Protein AF-A0A7W9TZ99-F1 (afdb_monomer)

InterPro domains:
  IPR003779 Alkyl hydroperoxide reductase AhpD/CMD-like [PF02627] (53-135)
  IPR029032 AhpD-like [G3DSA:1.20.1290.10] (2-140)
  IPR029032 AhpD-like [SSF69118] (20-145)
  IPR052512 4-carboxymuconolactone decarboxylase/NDH-1 regulator [PTHR33570] (17-139)

Solvent-accessible surface area (backbone atoms only — not comparable to full-atom values): 8080 Å² total; per-residue (Å²): 134,89,79,89,82,81,82,79,77,74,82,76,83,75,81,74,76,77,70,81,47,44,38,57,57,2,45,53,47,43,26,65,35,51,31,56,75,53,47,50,52,60,62,69,70,50,48,90,83,51,38,64,57,54,49,48,42,20,26,61,44,28,32,39,68,69,65,46,81,95,59,59,62,30,60,50,24,48,54,47,35,36,52,25,25,53,69,62,36,40,76,60,27,31,50,33,48,50,17,14,46,65,46,68,41,50,69,64,61,52,49,54,40,42,55,56,26,28,78,79,47,32,59,69,27,23,53,48,35,51,53,32,43,52,53,45,37,56,75,68,69,53,83,78,79,134

Mean predicted aligned error: 8.29 Å

Foldseek 3Di:
DDDDDDPPDDDPPDPPPPDCALLNQLLVQLCLQQNDVVSCVVVVPDDPVCVVVSSCCSNPPRSPPVPDPDDQQLVVLLVVLLVCLLVLVLVVNLSSLSSNVSSPHDLVSNLVSLVVSCVVSNDVSSVSSVVSNVVSCVVVVHDDDD

pLDDT: mean 88.23, std 18.46, range [38.19, 98.81]

Radius of gyration: 22.86 Å; Cα contacts (8 Å, |Δi|>4): 166; chains: 1; bounding box: 34×43×89 Å

Organism: NCBI:txid765414

Secondary structure (DSSP, 8-state):
---------PPP---------HHHHHHHHHHHHH-HHHHHHHHHT--TTTHHHHHHHIIIIITTGGG-SSS-HHHHHHHHHHHHHHTT-HHHHHHHHHHHHHTT--HHHHHHHHHHHHHHT-HHHHHHHHHHHHHHHHHTT-----

Nearest PDB structures (fol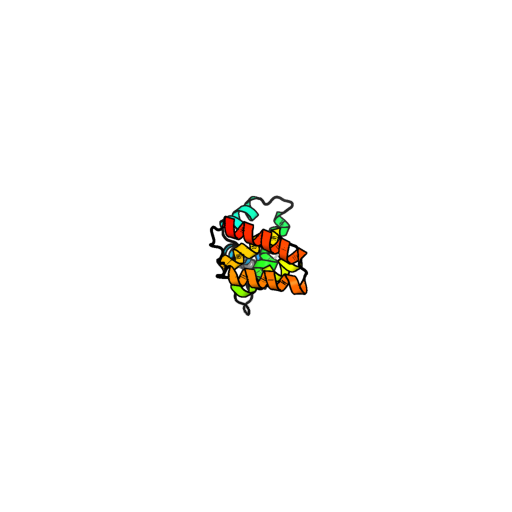dseek):
  2af7-assembly1_F  TM=8.660E-01  e=1.731E-06  Methanothermobacter thermautotrophicus
  2af7-assembly1_A  TM=8.922E-01  e=1.410E-05  Methanothermobacter thermautotrophicus
  4g9q-assembly1_A  TM=8.507E-01  e=3.488E-03  Sinorhizobium meliloti 1021
  2qeu-assembly1_B  TM=5.992E-01  e=2.225E-02  Paraburkholderia xenovorans LB400
  1vke-assembly1_A  TM=6.153E-01  e=4.152E-01  Thermotoga maritima MSB8

Structure (mmCIF, N/CA/C/O backbone):
data_AF-A0A7W9TZ99-F1
#
_entry.id   AF-A0A7W9TZ99-F1
#
loop_
_atom_site.group_PDB
_atom_site.id
_atom_site.type_symbol
_atom_site.label_atom_id
_atom_site.label_alt_id
_atom_site.label_comp_id
_atom_site.label_asym_id
_atom_site.label_entity_id
_atom_site.label_seq_id
_atom_site.pdbx_PDB_ins_code
_atom_site.Cartn_x
_atom_site.Cartn_y
_atom_site.Cartn_z
_atom_site.occupancy
_atom_site.B_iso_or_equiv
_atom_site.auth_seq_id
_atom_site.auth_comp_id
_atom_site.auth_asym_id
_atom_site.auth_atom_id
_atom_site.pdbx_PDB_model_num
ATOM 1 N N . MET A 1 1 ? 21.539 -27.905 -71.281 1.00 43.25 1 MET A N 1
ATOM 2 C CA . MET A 1 1 ? 20.842 -26.601 -71.376 1.00 43.25 1 MET A CA 1
ATOM 3 C C . MET A 1 1 ? 19.539 -26.751 -70.593 1.00 43.25 1 MET A C 1
ATOM 5 O O . MET A 1 1 ? 18.751 -27.601 -70.961 1.00 43.25 1 MET A O 1
ATOM 9 N N . SER A 1 2 ? 19.504 -26.298 -69.332 1.00 44.88 2 SER A N 1
ATOM 10 C CA . SER A 1 2 ? 18.862 -25.036 -68.889 1.00 44.88 2 SER A CA 1
ATOM 11 C C . SER A 1 2 ? 17.326 -25.097 -68.994 1.00 44.88 2 SER A C 1
ATOM 13 O O . SER A 1 2 ? 16.831 -25.344 -70.080 1.00 44.88 2 SER A O 1
ATOM 15 N N . ASN A 1 3 ? 16.485 -24.851 -67.987 1.00 38.19 3 ASN A N 1
ATOM 16 C CA . ASN A 1 3 ? 16.607 -24.631 -66.544 1.00 38.19 3 ASN A CA 1
ATOM 17 C C . ASN A 1 3 ? 15.158 -24.677 -66.002 1.00 38.19 3 ASN A C 1
ATOM 19 O O . ASN A 1 3 ? 14.269 -24.077 -66.610 1.00 38.19 3 ASN A O 1
ATOM 23 N N . ALA A 1 4 ? 14.907 -25.353 -64.882 1.00 47.16 4 ALA A N 1
ATOM 24 C CA . ALA A 1 4 ? 13.624 -25.297 -64.186 1.00 47.16 4 ALA A CA 1
ATOM 25 C C . ALA A 1 4 ? 13.514 -23.954 -63.442 1.00 47.16 4 ALA A C 1
ATOM 27 O O . ALA A 1 4 ? 14.379 -23.624 -62.633 1.00 47.16 4 ALA A O 1
ATOM 28 N N . LYS A 1 5 ? 12.465 -23.160 -63.696 1.00 45.06 5 LYS A N 1
ATOM 29 C CA . LYS A 1 5 ? 12.137 -21.984 -62.870 1.00 45.06 5 LYS A CA 1
ATOM 30 C C . LYS A 1 5 ? 10.938 -22.296 -61.988 1.00 45.06 5 LYS A C 1
ATOM 32 O O . LYS A 1 5 ? 9.788 -22.072 -62.350 1.00 45.06 5 LYS A O 1
ATOM 37 N N . GLU A 1 6 ? 11.256 -22.799 -60.806 1.00 44.78 6 GLU A N 1
ATOM 38 C CA . GLU A 1 6 ? 10.358 -22.885 -59.663 1.00 44.78 6 GLU A CA 1
ATOM 39 C C . GLU A 1 6 ? 10.013 -21.464 -59.179 1.00 44.78 6 GLU A C 1
ATOM 41 O O . GLU A 1 6 ? 10.869 -20.696 -58.731 1.00 44.78 6 GLU A O 1
ATOM 46 N N . SER A 1 7 ? 8.742 -21.087 -59.308 1.00 43.94 7 SER A N 1
ATOM 47 C CA . SER A 1 7 ? 8.198 -19.822 -58.814 1.00 43.94 7 SER A CA 1
ATOM 48 C C . SER A 1 7 ? 8.031 -19.892 -57.292 1.00 43.94 7 SER A C 1
ATOM 50 O O . SER A 1 7 ? 7.006 -20.336 -56.774 1.00 43.94 7 SER A O 1
ATOM 52 N N . LYS A 1 8 ? 9.057 -19.462 -56.548 1.00 45.38 8 LYS A N 1
ATOM 53 C CA . LYS A 1 8 ? 8.977 -19.286 -55.090 1.00 45.38 8 LYS A CA 1
ATOM 54 C C . LYS A 1 8 ? 8.110 -18.068 -54.759 1.00 45.38 8 LYS A C 1
ATOM 56 O O . LYS A 1 8 ? 8.590 -16.935 -54.700 1.00 45.38 8 LYS A O 1
ATOM 61 N N . LYS A 1 9 ? 6.820 -18.304 -54.517 1.00 45.38 9 LYS A N 1
ATOM 62 C CA . LYS A 1 9 ? 5.892 -17.319 -53.946 1.00 45.38 9 LYS A CA 1
ATOM 63 C C . LYS A 1 9 ? 6.348 -17.009 -52.512 1.00 45.38 9 LYS A C 1
ATOM 65 O O . LYS A 1 9 ? 6.285 -17.872 -51.641 1.00 45.38 9 LYS A O 1
ATOM 70 N N . LYS A 1 10 ? 6.869 -15.798 -52.273 1.00 40.75 10 LYS A N 1
ATOM 71 C CA . LYS A 1 10 ? 7.273 -15.339 -50.930 1.00 40.75 10 LYS A CA 1
ATOM 72 C C . LYS A 1 10 ? 6.062 -15.391 -49.985 1.00 40.75 10 LYS A C 1
ATOM 74 O O . LYS A 1 10 ? 5.001 -14.901 -50.378 1.00 40.75 10 LYS A O 1
ATOM 79 N N . PRO A 1 11 ? 6.193 -15.921 -48.757 1.00 41.81 11 PRO A N 1
ATOM 80 C CA . PRO A 1 11 ? 5.107 -15.861 -47.796 1.00 41.81 11 PRO A CA 1
ATOM 81 C C . PRO A 1 11 ? 4.898 -14.395 -47.405 1.00 41.81 11 PRO A C 1
ATOM 83 O O . PRO A 1 11 ? 5.842 -13.685 -47.045 1.00 41.81 11 PRO A O 1
ATOM 86 N N . GLY A 1 12 ? 3.659 -13.922 -47.548 1.00 40.28 12 GLY A N 1
ATOM 87 C CA . GLY A 1 12 ? 3.261 -12.595 -47.103 1.00 40.28 12 GLY A CA 1
ATOM 88 C C . GLY A 1 12 ? 3.526 -12.463 -45.607 1.00 40.28 12 GLY A C 1
ATOM 89 O O . GLY A 1 12 ? 3.184 -13.358 -44.837 1.00 40.28 12 GLY A O 1
ATOM 90 N N . LYS A 1 13 ? 4.155 -11.356 -45.198 1.00 39.75 13 LYS A N 1
ATOM 91 C CA . LYS A 1 13 ? 4.298 -11.004 -43.784 1.00 39.75 13 LYS A CA 1
ATOM 92 C C . LYS A 1 13 ? 2.896 -10.927 -43.181 1.00 39.75 13 LYS A C 1
ATOM 94 O O . LYS A 1 13 ? 2.176 -9.960 -43.428 1.00 39.75 13 LYS A O 1
ATOM 99 N N . ALA A 1 14 ? 2.512 -11.943 -42.413 1.00 44.00 14 ALA A N 1
ATOM 100 C CA . ALA A 1 14 ? 1.387 -11.839 -41.505 1.00 44.00 14 ALA A CA 1
ATOM 101 C C . ALA A 1 14 ? 1.659 -10.629 -40.604 1.00 44.00 14 ALA A C 1
ATOM 103 O O . ALA A 1 14 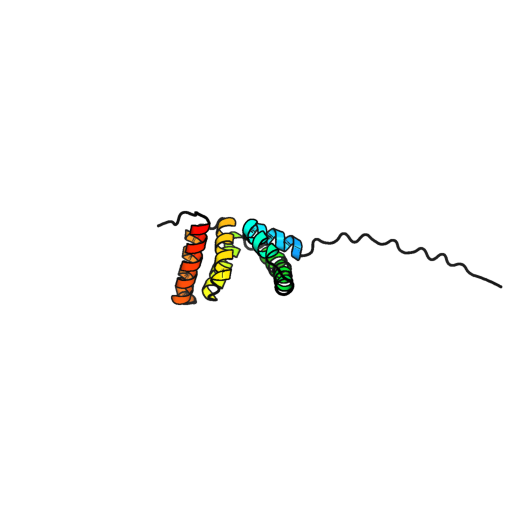? 2.676 -10.578 -39.911 1.00 44.00 14 ALA A O 1
ATOM 104 N N . LYS A 1 15 ? 0.790 -9.617 -40.669 1.00 43.97 15 LYS A N 1
ATOM 105 C CA . LYS A 1 15 ? 0.771 -8.545 -39.677 1.00 43.97 15 LYS A CA 1
ATOM 106 C C . LYS A 1 15 ? 0.377 -9.200 -38.358 1.00 43.97 15 LYS A C 1
ATOM 108 O O . LYS A 1 15 ? -0.802 -9.424 -38.111 1.00 43.97 15 LYS A O 1
ATOM 113 N N . THR A 1 16 ? 1.360 -9.548 -37.536 1.00 39.44 16 THR A N 1
ATOM 114 C CA . THR A 1 16 ? 1.122 -9.858 -36.131 1.00 39.44 16 THR A CA 1
ATOM 115 C C . THR A 1 16 ? 0.540 -8.601 -35.501 1.00 39.44 16 THR A C 1
ATOM 117 O O . THR A 1 16 ? 1.247 -7.604 -35.343 1.00 39.44 16 THR A O 1
ATOM 120 N N . ALA A 1 17 ? -0.757 -8.617 -35.196 1.00 41.34 17 ALA A N 1
ATOM 121 C CA . ALA A 1 17 ? -1.327 -7.668 -34.257 1.00 41.34 17 ALA A CA 1
ATOM 122 C C . ALA A 1 17 ? -0.497 -7.781 -32.971 1.00 41.34 17 ALA A C 1
ATOM 124 O O . ALA A 1 17 ? -0.377 -8.869 -32.407 1.00 41.34 17 ALA A O 1
ATOM 125 N N . LYS A 1 18 ? 0.172 -6.695 -32.573 1.00 41.12 18 LYS A N 1
ATOM 126 C CA . LYS A 1 18 ? 0.961 -6.655 -31.342 1.00 41.12 18 LYS A CA 1
ATOM 127 C C . LYS A 1 18 ? -0.040 -6.855 -30.204 1.00 41.12 18 LYS A C 1
ATOM 129 O O . LYS A 1 18 ? -0.824 -5.949 -29.937 1.00 41.12 18 LYS A O 1
ATOM 134 N N . ALA A 1 19 ? -0.078 -8.050 -29.611 1.00 43.78 19 ALA A N 1
ATOM 135 C CA . ALA A 1 19 ? -0.803 -8.274 -28.366 1.00 43.78 19 ALA A CA 1
ATOM 136 C C . ALA A 1 19 ? -0.400 -7.147 -27.409 1.00 43.78 19 ALA A C 1
ATOM 138 O O . ALA A 1 19 ? 0.797 -6.862 -27.299 1.00 43.78 19 ALA A O 1
ATOM 139 N N . SER A 1 20 ? -1.366 -6.453 -26.799 1.00 52.06 20 SER A N 1
ATOM 140 C CA . SER A 1 20 ? -1.042 -5.472 -25.764 1.00 52.06 20 SER A CA 1
ATOM 141 C C . SER A 1 20 ? -0.219 -6.214 -24.722 1.00 52.06 20 SER A C 1
ATOM 143 O O . SER A 1 20 ? -0.702 -7.170 -24.113 1.00 52.06 20 SER A O 1
ATOM 145 N N . THR A 1 21 ? 1.056 -5.867 -24.611 1.00 64.31 21 THR A N 1
ATOM 146 C CA . THR A 1 21 ? 1.985 -6.549 -23.717 1.00 64.31 21 THR A CA 1
ATOM 147 C C . THR A 1 21 ? 1.453 -6.422 -22.291 1.00 64.31 21 THR A C 1
ATOM 149 O O . THR A 1 21 ? 0.798 -5.427 -21.970 1.00 64.31 21 THR A O 1
ATOM 152 N N . GLY A 1 22 ? 1.722 -7.402 -21.420 1.00 79.50 22 GLY A N 1
ATOM 153 C CA . GLY A 1 22 ? 1.319 -7.325 -20.007 1.00 79.50 22 GLY A CA 1
ATOM 154 C C . GLY A 1 22 ? 1.728 -5.995 -19.357 1.00 79.50 22 GLY A C 1
ATOM 155 O O . GLY A 1 22 ? 1.003 -5.463 -18.526 1.00 79.50 22 GLY A O 1
ATOM 156 N N . ALA A 1 23 ? 2.822 -5.390 -19.831 1.00 81.75 23 ALA A N 1
ATOM 157 C CA . ALA A 1 23 ? 3.282 -4.061 -19.441 1.00 81.75 23 ALA A CA 1
ATOM 158 C C . ALA A 1 23 ? 2.287 -2.909 -19.714 1.00 81.75 23 ALA A C 1
ATOM 160 O O . ALA A 1 23 ? 2.155 -2.032 -18.864 1.00 81.75 23 ALA A O 1
ATOM 161 N N . GLU A 1 24 ? 1.578 -2.883 -20.850 1.00 88.44 24 GLU A N 1
ATOM 162 C CA . GLU A 1 24 ? 0.626 -1.800 -21.169 1.00 88.44 24 GLU A CA 1
ATOM 163 C C . GLU A 1 24 ? -0.647 -1.914 -20.323 1.00 88.44 24 GLU A C 1
ATOM 165 O O . GLU A 1 24 ? -1.068 -0.946 -19.686 1.00 88.44 24 GLU A O 1
ATOM 170 N N . ALA A 1 25 ? -1.219 -3.121 -20.247 1.00 93.56 25 ALA A N 1
ATOM 171 C CA . ALA A 1 25 ? -2.363 -3.397 -19.377 1.00 93.56 25 ALA A CA 1
ATOM 172 C C . ALA A 1 25 ? -2.009 -3.155 -17.900 1.00 93.56 25 ALA A C 1
ATOM 174 O O . ALA A 1 25 ? -2.803 -2.605 -17.138 1.00 93.56 25 ALA A O 1
ATOM 175 N N . GLY A 1 26 ? -0.783 -3.502 -17.510 1.00 95.19 26 GLY A N 1
ATOM 176 C CA . GLY A 1 26 ? -0.272 -3.248 -16.177 1.00 9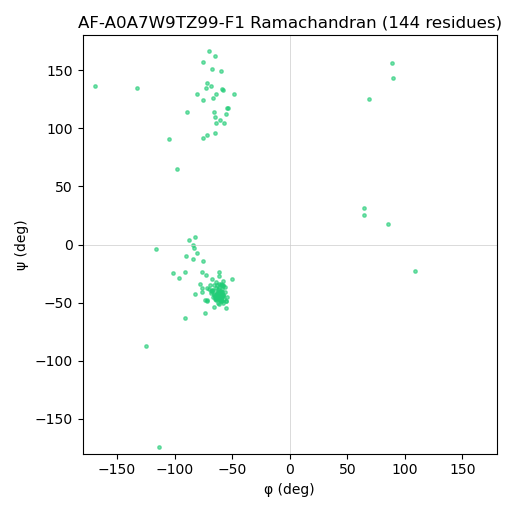5.19 26 GLY A CA 1
ATOM 177 C C . GLY A 1 26 ? -0.060 -1.773 -15.876 1.00 95.19 26 GLY A C 1
ATOM 178 O O . GLY A 1 26 ? -0.454 -1.315 -14.808 1.00 95.19 26 GLY A O 1
ATOM 179 N N . LYS A 1 27 ? 0.476 -0.985 -16.813 1.00 94.44 27 LYS A N 1
ATOM 180 C CA . LYS A 1 27 ? 0.559 0.471 -16.643 1.00 94.44 27 LYS A CA 1
ATOM 181 C C . LYS A 1 27 ? -0.835 1.074 -16.456 1.00 94.44 27 LYS A C 1
ATOM 183 O O . LYS A 1 27 ? -1.016 1.870 -15.541 1.00 94.44 27 LYS A O 1
ATOM 188 N N . ALA A 1 28 ? -1.818 0.659 -17.259 1.00 95.44 28 ALA A N 1
ATOM 189 C CA . ALA A 1 28 ? -3.200 1.117 -17.120 1.00 95.44 28 ALA A CA 1
ATOM 190 C C . ALA A 1 28 ? -3.782 0.775 -15.736 1.00 95.44 28 ALA A C 1
ATOM 192 O O . ALA A 1 28 ? -4.278 1.665 -15.046 1.00 95.44 28 ALA A O 1
ATOM 193 N N . ARG A 1 29 ? -3.633 -0.477 -15.279 1.00 96.56 29 ARG A N 1
ATOM 194 C CA . ARG A 1 29 ? -4.077 -0.898 -13.941 1.00 96.56 29 ARG A CA 1
ATOM 195 C C . ARG A 1 29 ? -3.367 -0.138 -12.824 1.00 96.56 29 ARG A C 1
ATOM 197 O O . ARG A 1 29 ? -3.996 0.255 -11.846 1.00 96.56 29 ARG A O 1
ATOM 204 N N . ARG A 1 30 ? -2.058 0.079 -12.949 1.00 95.88 30 ARG A N 1
ATOM 205 C CA . ARG A 1 30 ? -1.285 0.859 -11.979 1.00 95.88 30 ARG A CA 1
ATOM 206 C C . ARG A 1 30 ? -1.788 2.296 -11.902 1.00 95.88 30 ARG A C 1
ATOM 208 O O . ARG A 1 30 ? -1.860 2.829 -10.803 1.00 95.88 30 ARG A O 1
ATOM 215 N N . THR A 1 31 ? -2.123 2.911 -13.035 1.00 95.56 31 THR A N 1
ATOM 216 C CA . THR A 1 31 ? -2.689 4.266 -13.091 1.00 95.56 31 THR A CA 1
ATOM 217 C C . THR A 1 31 ? -4.057 4.335 -12.423 1.00 95.56 31 THR A C 1
ATOM 219 O O . THR A 1 31 ? -4.278 5.238 -11.622 1.00 95.56 31 THR A O 1
ATOM 222 N N . GLU A 1 32 ? -4.939 3.372 -12.694 1.00 95.00 32 GLU A N 1
ATOM 223 C CA . GLU A 1 32 ? -6.255 3.272 -12.047 1.00 95.00 32 GLU A CA 1
ATOM 224 C C . GLU A 1 32 ? -6.127 3.188 -10.521 1.00 95.00 32 GLU A C 1
ATOM 226 O O . GLU A 1 32 ? -6.780 3.938 -9.802 1.00 95.00 32 GLU A O 1
ATOM 231 N N . VAL A 1 33 ? -5.233 2.326 -10.025 1.00 95.25 33 VAL A N 1
ATOM 232 C CA . VAL A 1 33 ? -5.038 2.143 -8.583 1.00 95.25 33 VAL A CA 1
ATOM 233 C C . VAL A 1 33 ? -4.291 3.334 -7.983 1.00 95.25 33 VAL A C 1
ATOM 235 O O . VAL A 1 33 ? -4.794 4.006 -7.097 1.00 95.25 33 VAL A O 1
ATOM 238 N N . MET A 1 34 ? -3.084 3.642 -8.447 1.00 93.31 34 MET A N 1
ATOM 239 C CA . MET A 1 34 ? -2.173 4.576 -7.766 1.00 93.31 34 MET A CA 1
ATOM 240 C C . MET A 1 34 ? -2.438 6.053 -8.097 1.00 93.31 34 MET A C 1
ATOM 242 O O . MET A 1 34 ? -1.914 6.936 -7.413 1.00 93.31 34 MET A O 1
ATOM 246 N N . GLY A 1 35 ? -3.247 6.325 -9.124 1.00 91.94 35 GLY A N 1
ATOM 247 C CA . GLY A 1 35 ? -3.550 7.657 -9.640 1.00 91.94 35 GLY A CA 1
ATOM 248 C C . GLY A 1 35 ? -2.575 8.121 -10.727 1.00 91.94 35 GLY A C 1
ATOM 249 O O . GLY A 1 35 ? -1.365 7.888 -10.655 1.00 91.94 35 GLY A O 1
ATOM 250 N N . GLU A 1 36 ? -3.107 8.836 -11.719 1.00 92.75 36 GLU A N 1
ATOM 251 C CA . GLU A 1 36 ? -2.374 9.312 -12.900 1.00 92.75 36 GLU A CA 1
ATOM 252 C C . GLU A 1 36 ? -1.146 10.144 -12.535 1.00 92.75 36 GLU A C 1
ATOM 254 O O . GLU A 1 36 ? -0.027 9.755 -12.863 1.00 92.75 36 GLU A O 1
ATOM 259 N N . ALA A 1 37 ? -1.320 11.203 -11.740 1.00 90.31 37 ALA A N 1
ATOM 260 C CA . ALA A 1 37 ? -0.220 12.082 -11.350 1.00 90.31 37 ALA A CA 1
ATOM 261 C C . ALA A 1 37 ? 0.926 11.340 -10.631 1.00 90.31 37 ALA A C 1
ATOM 263 O O . ALA A 1 37 ? 2.088 11.733 -10.734 1.00 90.31 37 ALA A O 1
ATOM 264 N N . PHE A 1 38 ? 0.625 10.271 -9.885 1.00 88.88 38 PHE A N 1
ATOM 265 C CA . PHE A 1 38 ? 1.650 9.463 -9.224 1.00 88.88 38 PHE A CA 1
ATOM 266 C C . PHE A 1 38 ? 2.439 8.629 -10.237 1.00 88.88 38 PHE A C 1
ATOM 268 O O . PHE A 1 38 ? 3.672 8.625 -10.211 1.00 88.88 38 PHE A O 1
ATOM 275 N N . VAL A 1 39 ? 1.737 7.940 -11.140 1.00 91.44 39 VAL A N 1
ATOM 276 C CA . VAL A 1 39 ? 2.370 7.089 -12.154 1.00 91.44 39 VAL A CA 1
ATOM 277 C C . VAL A 1 39 ? 3.149 7.926 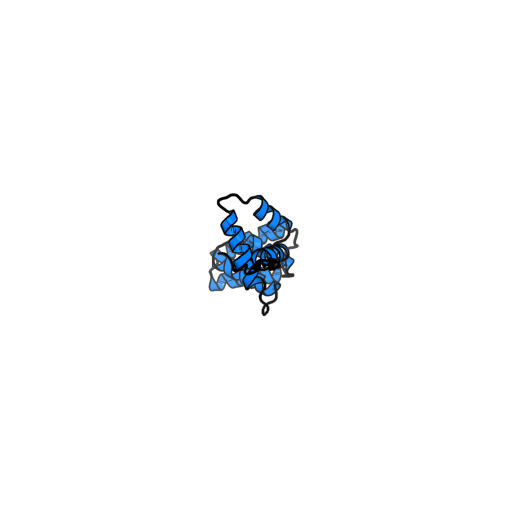-13.162 1.00 91.44 39 VAL A C 1
ATOM 279 O O . VAL A 1 39 ? 4.260 7.545 -13.521 1.00 91.44 39 VAL A O 1
ATOM 282 N N . GLU A 1 40 ? 2.639 9.085 -13.570 1.00 92.56 40 GLU A N 1
ATOM 283 C CA . GLU A 1 40 ? 3.363 10.002 -14.451 1.00 92.56 40 GLU A CA 1
ATOM 284 C C . GLU A 1 40 ? 4.683 10.466 -13.841 1.00 92.56 40 GLU A C 1
ATOM 286 O O . GLU A 1 40 ? 5.712 10.392 -14.511 1.00 92.56 40 GLU A O 1
ATOM 291 N N . ARG A 1 41 ? 4.696 10.858 -12.558 1.00 89.62 41 ARG A N 1
ATOM 292 C CA . ARG A 1 41 ? 5.947 11.209 -11.867 1.00 89.62 41 ARG A CA 1
ATOM 293 C C . ARG A 1 41 ? 6.925 10.038 -11.843 1.00 89.62 41 ARG A C 1
ATOM 295 O O . ARG A 1 41 ? 8.085 10.223 -12.195 1.00 89.62 41 ARG A O 1
ATOM 302 N N . ALA A 1 42 ? 6.456 8.842 -11.480 1.00 87.19 42 ALA A N 1
ATOM 303 C CA . ALA A 1 42 ? 7.298 7.648 -11.406 1.00 87.19 42 ALA A CA 1
ATOM 304 C C . ALA A 1 42 ? 7.893 7.256 -12.769 1.00 87.19 42 ALA A C 1
ATOM 306 O O . ALA A 1 42 ? 9.048 6.845 -12.844 1.00 87.19 42 ALA A O 1
ATOM 307 N N . MET A 1 43 ? 7.118 7.393 -13.848 1.00 88.56 43 MET A N 1
ATOM 308 C CA . MET A 1 43 ? 7.572 7.088 -15.206 1.00 88.56 43 MET A CA 1
ATOM 309 C C . MET A 1 43 ? 8.457 8.205 -15.784 1.00 88.56 43 MET A C 1
ATOM 311 O O . MET A 1 43 ? 9.394 7.922 -16.530 1.00 88.56 43 MET A O 1
ATOM 315 N N . GLY A 1 44 ? 8.182 9.465 -15.438 1.00 90.69 44 GLY A N 1
ATOM 316 C CA . GLY A 1 44 ? 8.936 10.637 -15.886 1.00 90.69 44 GLY A CA 1
ATOM 317 C C . GLY A 1 44 ? 10.312 10.770 -15.234 1.00 90.69 44 GLY A C 1
ATOM 318 O O . GLY A 1 44 ? 11.221 11.316 -15.851 1.00 90.69 44 GLY A O 1
ATOM 319 N N . SER A 1 45 ? 10.497 10.230 -14.026 1.00 88.88 45 SER A N 1
ATOM 320 C CA . SER A 1 45 ? 11.788 10.220 -13.326 1.00 88.88 45 SER A CA 1
ATOM 321 C C . SER A 1 45 ? 12.678 9.022 -13.673 1.00 88.88 45 SER A C 1
ATOM 323 O O . SER A 1 45 ? 13.721 8.847 -13.047 1.00 88.88 45 SER A O 1
ATOM 325 N N . MET A 1 46 ? 12.270 8.160 -14.611 1.00 91.81 46 MET A N 1
ATOM 326 C CA . MET A 1 46 ? 13.050 6.973 -14.961 1.00 91.81 46 MET A CA 1
ATOM 327 C C . MET A 1 46 ? 14.306 7.321 -15.756 1.00 91.81 46 MET A C 1
ATOM 329 O O . MET A 1 46 ? 14.258 7.998 -16.783 1.00 91.81 46 MET A O 1
ATOM 333 N N . ASP A 1 47 ? 15.410 6.708 -15.360 1.00 94.38 47 ASP A N 1
ATOM 334 C CA . ASP A 1 47 ? 16.685 6.710 -16.067 1.00 94.38 47 ASP A CA 1
ATOM 335 C C . ASP A 1 47 ? 17.032 5.301 -16.584 1.00 94.38 47 ASP A C 1
ATOM 337 O O . ASP A 1 47 ? 16.231 4.365 -16.511 1.00 94.38 47 ASP A O 1
ATOM 341 N N . GLY A 1 48 ? 18.229 5.136 -17.154 1.00 95.81 48 GLY A N 1
ATOM 342 C CA . GLY A 1 48 ? 18.693 3.829 -17.630 1.00 95.81 48 GLY A CA 1
ATOM 343 C C . GLY A 1 48 ? 18.814 2.775 -16.522 1.00 95.81 48 GLY A C 1
ATOM 344 O O . GLY A 1 48 ? 18.721 1.586 -16.815 1.00 95.81 48 GLY A O 1
ATOM 345 N N . PHE A 1 49 ? 18.982 3.194 -15.265 1.00 94.62 49 PHE A N 1
ATOM 346 C CA . PHE A 1 49 ? 19.136 2.296 -14.122 1.00 94.62 49 PHE A CA 1
ATOM 347 C C . PHE A 1 49 ? 17.783 1.794 -13.597 1.00 94.62 49 PHE A C 1
ATOM 349 O O . PHE A 1 49 ? 17.615 0.610 -13.319 1.00 94.62 49 PHE A O 1
ATOM 356 N N . THR A 1 50 ? 16.795 2.681 -13.499 1.00 93.88 50 THR A N 1
ATOM 357 C CA . THR A 1 50 ? 15.481 2.401 -12.897 1.00 93.88 50 THR A CA 1
ATOM 358 C C . THR A 1 50 ? 14.438 1.895 -13.892 1.00 93.88 50 THR A C 1
ATOM 360 O O . THR A 1 50 ? 13.500 1.201 -13.491 1.00 93.88 50 THR A O 1
ATOM 363 N N . ARG A 1 51 ? 14.593 2.187 -15.190 1.00 93.44 51 ARG A N 1
ATOM 364 C CA . ARG A 1 51 ? 13.640 1.774 -16.234 1.00 93.44 51 ARG A CA 1
ATOM 365 C C . ARG A 1 51 ? 13.367 0.264 -16.268 1.00 93.44 51 ARG A C 1
ATOM 367 O O . ARG A 1 51 ? 12.185 -0.082 -16.241 1.00 93.44 51 ARG A O 1
ATOM 374 N N . PRO A 1 52 ? 14.373 -0.637 -16.253 1.00 94.06 52 PRO A N 1
ATOM 375 C CA . PRO A 1 52 ? 14.104 -2.076 -16.303 1.00 94.06 52 PRO A CA 1
ATOM 376 C C . PRO A 1 52 ? 13.247 -2.561 -15.128 1.00 94.06 52 PRO A C 1
ATOM 378 O O . PRO A 1 52 ? 12.389 -3.423 -15.298 1.00 94.06 52 PRO A O 1
ATOM 381 N N . LEU A 1 53 ? 13.426 -1.970 -13.940 1.00 93.00 53 LEU A N 1
ATOM 382 C CA . LEU A 1 53 ? 12.614 -2.289 -12.768 1.00 93.00 53 LEU A CA 1
ATOM 383 C C . LEU A 1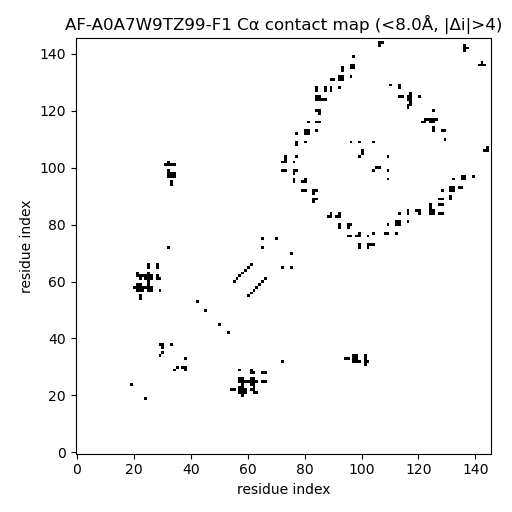 53 ? 11.155 -1.850 -12.953 1.00 93.00 53 LEU A C 1
ATOM 385 O O . LEU A 1 53 ? 10.244 -2.613 -12.645 1.00 93.00 53 LEU A O 1
ATOM 389 N N . GLN A 1 54 ? 10.913 -0.637 -13.454 1.00 91.50 54 GLN A N 1
ATOM 390 C CA . GLN A 1 54 ? 9.548 -0.139 -13.660 1.00 91.50 54 GLN A CA 1
ATOM 391 C C . GLN A 1 54 ? 8.805 -0.925 -14.746 1.00 91.50 54 GLN A C 1
ATOM 393 O O . GLN A 1 54 ? 7.624 -1.228 -14.580 1.00 91.50 54 GLN A O 1
ATOM 398 N N . GLU A 1 55 ? 9.494 -1.293 -15.828 1.00 91.50 55 GLU A N 1
ATOM 399 C CA . GLU A 1 55 ? 8.949 -2.168 -16.871 1.00 91.50 55 GLU A CA 1
ATOM 400 C C . GLU A 1 55 ? 8.594 -3.542 -16.296 1.00 91.50 55 GLU A C 1
ATOM 402 O O . GLU A 1 55 ? 7.465 -4.007 -16.472 1.00 91.50 55 GLU A O 1
ATOM 407 N N . TRP A 1 56 ? 9.503 -4.135 -15.514 1.00 94.06 56 TRP A N 1
ATOM 408 C CA . TRP A 1 56 ? 9.262 -5.412 -14.851 1.00 94.06 56 TRP A CA 1
ATOM 409 C C . TRP A 1 56 ? 8.064 -5.352 -13.895 1.00 94.06 56 TRP A C 1
ATOM 411 O O . TRP A 1 56 ? 7.213 -6.236 -13.942 1.00 94.06 56 TRP A O 1
ATOM 421 N N . LEU A 1 57 ? 7.943 -4.302 -13.073 1.00 93.38 57 LEU A N 1
ATOM 422 C CA . LEU A 1 57 ? 6.813 -4.114 -12.155 1.00 93.38 57 LEU A CA 1
ATOM 423 C C . LEU A 1 57 ? 5.485 -3.947 -12.900 1.00 93.38 57 LEU A C 1
ATOM 425 O O . LEU A 1 57 ? 4.479 -4.540 -12.503 1.00 93.38 57 LEU A O 1
ATOM 429 N N . ASN A 1 58 ? 5.464 -3.150 -13.971 1.00 93.25 58 ASN A N 1
ATOM 430 C CA . ASN A 1 58 ? 4.258 -2.960 -14.772 1.00 93.25 58 ASN A CA 1
ATOM 431 C C . ASN A 1 58 ? 3.818 -4.282 -15.401 1.00 93.25 58 ASN A C 1
ATOM 433 O O . ASN A 1 58 ? 2.641 -4.601 -15.343 1.00 93.25 58 ASN A O 1
ATOM 437 N N . GLU A 1 59 ? 4.732 -5.093 -15.922 1.00 94.81 59 GLU A N 1
ATOM 438 C CA . GLU A 1 59 ? 4.372 -6.388 -16.500 1.00 94.81 59 GLU A CA 1
ATOM 439 C C . GLU A 1 59 ? 3.975 -7.432 -15.443 1.00 94.81 59 GLU A C 1
ATOM 441 O O . GLU A 1 59 ? 2.930 -8.072 -15.561 1.00 94.81 59 GLU A O 1
ATOM 446 N N . HIS A 1 60 ? 4.775 -7.591 -14.387 1.00 94.38 60 HIS A N 1
ATOM 447 C CA . HIS A 1 60 ? 4.682 -8.749 -13.497 1.00 94.38 60 HIS A CA 1
ATOM 448 C C . HIS A 1 60 ? 3.851 -8.502 -12.245 1.00 94.38 60 HIS A C 1
ATOM 450 O O . HIS A 1 60 ? 3.261 -9.448 -11.736 1.00 94.38 60 HIS A O 1
ATOM 456 N N . ALA A 1 61 ? 3.758 -7.277 -11.732 1.00 94.69 61 ALA A N 1
ATOM 457 C CA . ALA A 1 61 ? 2.845 -6.985 -10.629 1.00 94.69 61 ALA A CA 1
ATOM 458 C C . ALA A 1 61 ? 1.495 -6.545 -11.195 1.00 94.69 61 ALA A C 1
ATOM 460 O O . ALA A 1 61 ? 0.478 -7.230 -11.033 1.00 94.69 61 ALA A O 1
ATOM 461 N N . TRP A 1 62 ? 1.505 -5.418 -11.905 1.00 96.31 62 TRP A N 1
ATOM 462 C CA . TRP A 1 62 ? 0.286 -4.742 -12.329 1.00 96.31 62 TRP A CA 1
ATOM 463 C C . TRP A 1 62 ? -0.396 -5.429 -13.506 1.00 96.31 62 TRP A C 1
ATOM 465 O O . TRP A 1 62 ? -1.618 -5.507 -13.525 1.00 96.31 62 TRP A O 1
ATOM 475 N N . GLY A 1 63 ? 0.391 -5.958 -14.443 1.00 96.06 63 GLY A N 1
ATOM 476 C CA . GLY A 1 63 ? -0.053 -6.689 -15.628 1.00 96.06 63 GLY A CA 1
ATOM 477 C C . GLY A 1 63 ? -0.336 -8.169 -15.387 1.00 96.06 63 GLY A C 1
ATOM 478 O O . GLY A 1 63 ? -0.738 -8.866 -16.316 1.00 96.06 63 GLY A O 1
ATOM 479 N N . SER A 1 64 ? -0.146 -8.658 -14.155 1.00 95.44 64 SER A N 1
ATOM 480 C CA . SER A 1 64 ? -0.437 -10.046 -13.789 1.00 95.44 64 SER A CA 1
ATOM 481 C C . SER A 1 64 ? -1.404 -10.129 -12.602 1.00 95.44 64 SER A C 1
ATOM 483 O O . SER A 1 64 ? -2.616 -10.174 -12.791 1.00 95.44 64 SER A O 1
ATOM 485 N N . THR A 1 65 ? -0.910 -10.108 -11.365 1.00 94.75 65 THR A N 1
ATOM 486 C CA . THR A 1 65 ? -1.675 -10.436 -10.157 1.00 94.75 65 THR A CA 1
ATOM 487 C C . THR A 1 65 ? -2.782 -9.422 -9.898 1.00 94.75 65 THR A C 1
ATOM 489 O O . THR A 1 65 ? -3.866 -9.804 -9.464 1.00 94.75 65 THR A O 1
ATOM 492 N N . TRP A 1 66 ? -2.543 -8.149 -10.218 1.00 96.94 66 TRP A N 1
ATOM 493 C CA . TRP A 1 66 ? -3.541 -7.084 -10.093 1.00 96.94 66 TRP A CA 1
ATOM 494 C C . TRP A 1 66 ? -4.623 -7.103 -11.181 1.00 96.94 66 TRP A C 1
ATOM 496 O O . TRP A 1 66 ? -5.652 -6.457 -11.001 1.00 96.94 66 TRP A O 1
ATOM 506 N N . LEU A 1 67 ? -4.431 -7.847 -12.277 1.00 95.94 67 LEU A N 1
ATOM 507 C CA . LEU A 1 67 ? -5.473 -8.074 -13.287 1.00 95.94 67 LEU A CA 1
ATOM 508 C C . LEU A 1 67 ? -6.331 -9.304 -12.995 1.00 95.94 67 LEU A C 1
ATOM 510 O O . LEU A 1 67 ? -7.324 -9.518 -13.682 1.00 95.94 67 LEU A O 1
ATOM 514 N N . ARG A 1 68 ? -5.946 -10.137 -12.022 1.00 96.31 68 ARG A N 1
ATOM 515 C CA . ARG A 1 68 ? -6.677 -11.367 -11.722 1.00 96.31 68 ARG A CA 1
ATOM 516 C C . ARG A 1 68 ? -8.007 -11.069 -11.048 1.00 96.31 68 ARG A C 1
ATOM 518 O O . ARG A 1 68 ? -8.066 -10.315 -10.074 1.00 96.31 68 ARG A O 1
ATOM 525 N N . ASP A 1 69 ? -9.014 -11.812 -11.478 1.00 91.62 69 ASP A N 1
ATOM 526 C CA . ASP A 1 69 ? -10.288 -11.922 -10.786 1.00 91.62 69 ASP A CA 1
ATOM 527 C C . ASP A 1 69 ? -10.144 -12.711 -9.469 1.00 91.62 69 ASP A C 1
ATOM 529 O O . ASP A 1 69 ? -9.130 -13.371 -9.205 1.00 91.62 69 ASP A O 1
ATOM 533 N N . GLY A 1 70 ? -11.172 -12.642 -8.624 1.00 96.81 70 GLY A N 1
ATOM 534 C CA . GLY A 1 70 ? -11.280 -13.392 -7.366 1.00 96.81 70 GLY A CA 1
ATOM 535 C C . GLY A 1 70 ? -11.141 -12.542 -6.103 1.00 96.81 70 GLY A C 1
ATOM 536 O O . GLY A 1 70 ? -11.666 -12.929 -5.066 1.00 96.81 70 GLY A O 1
ATOM 537 N N . LEU A 1 71 ? -10.506 -11.372 -6.194 1.00 97.69 71 LEU A N 1
ATOM 538 C CA . LEU A 1 71 ? -10.583 -10.317 -5.181 1.00 97.69 71 LEU A CA 1
ATOM 539 C C . LEU A 1 71 ? -10.846 -8.990 -5.877 1.00 97.69 71 LEU A C 1
ATOM 541 O O . LEU A 1 71 ? -10.176 -8.677 -6.866 1.00 97.69 71 LEU A O 1
ATOM 545 N N . ASP A 1 72 ? -11.780 -8.211 -5.336 1.00 97.62 72 ASP A N 1
ATOM 546 C CA . ASP A 1 72 ? -11.951 -6.832 -5.768 1.00 97.62 72 ASP A CA 1
ATOM 547 C C . ASP A 1 72 ? -10.704 -5.990 -5.429 1.00 97.62 72 ASP A C 1
ATOM 549 O O . ASP A 1 72 ? -9.834 -6.370 -4.632 1.00 97.62 72 ASP A O 1
ATOM 553 N N . LEU A 1 73 ? -10.588 -4.837 -6.084 1.00 97.62 73 LEU A N 1
ATOM 554 C CA . LEU A 1 73 ? -9.417 -3.976 -5.952 1.00 97.62 73 LEU A CA 1
ATOM 555 C C . LEU A 1 73 ? -9.292 -3.347 -4.561 1.00 97.62 73 LEU A C 1
ATOM 557 O O . LEU A 1 73 ? -8.170 -3.087 -4.118 1.00 97.62 73 LEU A O 1
ATOM 561 N N . LYS A 1 74 ? -10.412 -3.114 -3.866 1.00 98.38 74 LYS A N 1
ATOM 562 C CA . LYS A 1 74 ? -10.417 -2.553 -2.513 1.00 98.38 74 LYS A CA 1
ATOM 563 C C . LYS A 1 74 ? -9.769 -3.541 -1.551 1.00 98.38 74 LYS A C 1
ATOM 565 O O . LYS A 1 74 ? -8.789 -3.205 -0.886 1.00 98.38 74 LYS A O 1
ATOM 570 N N . THR A 1 75 ? -10.250 -4.783 -1.539 1.00 98.62 75 THR A N 1
ATOM 571 C CA . THR A 1 75 ? -9.696 -5.867 -0.728 1.00 98.62 75 THR A CA 1
ATOM 572 C C . THR A 1 75 ? -8.236 -6.124 -1.080 1.00 98.62 75 THR A C 1
ATOM 574 O O . THR A 1 75 ? -7.402 -6.227 -0.182 1.00 98.62 75 THR A O 1
ATOM 577 N N . ARG A 1 76 ? -7.879 -6.151 -2.370 1.00 98.31 76 ARG A N 1
ATOM 578 C CA . ARG A 1 76 ? -6.485 -6.345 -2.799 1.00 98.31 76 ARG A CA 1
ATOM 579 C C . ARG A 1 76 ? -5.555 -5.234 -2.295 1.00 98.31 76 ARG A C 1
ATOM 581 O O . ARG A 1 76 ? -4.451 -5.533 -1.827 1.00 98.31 76 ARG A O 1
ATOM 588 N N . SER A 1 77 ? -5.994 -3.976 -2.337 1.00 98.56 77 SER A N 1
ATOM 589 C CA . SER A 1 77 ? -5.241 -2.849 -1.773 1.00 98.56 77 SER A CA 1
ATOM 590 C C . SER A 1 77 ? -5.082 -2.967 -0.260 1.00 98.56 77 SER A C 1
ATOM 592 O O . SER A 1 77 ? -3.965 -2.833 0.232 1.00 98.56 77 SER A O 1
ATOM 594 N N . LEU A 1 78 ? -6.148 -3.301 0.472 1.00 98.81 78 LEU A N 1
ATOM 595 C CA . LEU A 1 78 ? -6.098 -3.492 1.926 1.00 98.81 78 LEU A CA 1
ATOM 596 C C . LEU A 1 78 ? -5.136 -4.624 2.328 1.00 98.81 78 LEU A C 1
ATOM 598 O O . LEU A 1 78 ? -4.293 -4.432 3.205 1.00 98.81 78 LEU A O 1
ATOM 602 N N . CYS A 1 79 ? -5.173 -5.768 1.636 1.00 98.62 79 CYS A N 1
ATOM 603 C CA . CYS A 1 79 ? -4.200 -6.844 1.843 1.00 98.62 79 CYS A CA 1
ATOM 604 C C . CYS A 1 79 ? -2.763 -6.370 1.582 1.00 98.62 79 CYS A C 1
ATOM 606 O O . CYS A 1 79 ? -1.851 -6.701 2.338 1.00 98.62 79 CYS A O 1
ATOM 608 N N . THR A 1 80 ? -2.556 -5.568 0.536 1.00 98.62 80 THR A N 1
ATOM 609 C CA . THR A 1 80 ? -1.230 -5.028 0.213 1.00 98.62 80 THR A CA 1
ATOM 610 C C . THR A 1 80 ? -0.736 -4.067 1.295 1.00 98.62 80 THR A C 1
ATOM 612 O O . THR A 1 80 ? 0.406 -4.189 1.732 1.00 98.62 80 THR A O 1
ATOM 615 N N . CYS A 1 81 ? -1.598 -3.183 1.806 1.00 98.75 81 CYS A N 1
ATOM 616 C CA . CYS A 1 81 ? -1.278 -2.318 2.943 1.00 98.75 81 CYS A CA 1
ATOM 617 C C . CYS A 1 81 ? -0.872 -3.129 4.180 1.00 98.75 81 CYS A C 1
ATOM 619 O O . CYS A 1 81 ? 0.132 -2.807 4.812 1.00 98.75 81 CYS A O 1
ATOM 621 N N . SER A 1 82 ? -1.595 -4.213 4.488 1.00 98.75 82 SER A N 1
ATOM 622 C CA . SER A 1 82 ? -1.258 -5.116 5.597 1.00 98.75 82 SER A CA 1
ATOM 623 C C . SER A 1 82 ? 0.142 -5.720 5.444 1.00 98.75 82 SER A C 1
ATOM 625 O O . SER A 1 82 ? 0.958 -5.650 6.364 1.00 98.75 82 SER A O 1
ATOM 627 N N . MET A 1 83 ? 0.455 -6.253 4.257 1.00 98.75 83 MET A N 1
ATOM 628 C CA . MET A 1 83 ? 1.764 -6.852 3.978 1.00 98.75 83 MET A CA 1
ATOM 629 C C . MET A 1 83 ? 2.894 -5.821 4.056 1.00 98.75 83 MET A C 1
ATOM 631 O O . MET A 1 83 ? 3.935 -6.094 4.646 1.00 98.75 83 MET A O 1
ATOM 635 N N . LEU A 1 84 ? 2.703 -4.623 3.500 1.00 98.81 84 LEU A N 1
ATOM 636 C CA . LEU A 1 84 ? 3.727 -3.573 3.516 1.00 98.81 84 LEU A CA 1
ATOM 637 C C . LEU A 1 84 ? 3.955 -3.001 4.917 1.00 98.81 84 LEU A C 1
ATOM 639 O O . LEU A 1 84 ? 5.100 -2.701 5.261 1.00 98.81 84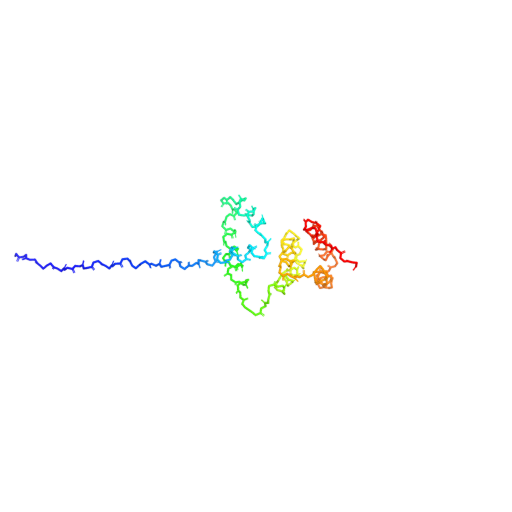 LEU A O 1
ATOM 643 N N . ALA A 1 85 ? 2.901 -2.907 5.732 1.00 98.75 85 ALA A N 1
ATOM 644 C CA . ALA A 1 85 ? 3.017 -2.584 7.148 1.00 98.75 85 ALA A CA 1
ATOM 645 C C . ALA A 1 85 ? 3.850 -3.647 7.879 1.00 98.75 85 ALA A C 1
ATOM 647 O O . ALA A 1 85 ? 4.848 -3.309 8.511 1.00 98.75 85 ALA A O 1
ATOM 648 N N . ALA A 1 86 ? 3.515 -4.931 7.712 1.00 98.62 86 ALA A N 1
ATOM 649 C CA . ALA A 1 86 ? 4.243 -6.032 8.342 1.00 98.62 86 ALA A CA 1
ATOM 650 C C . ALA A 1 86 ? 5.722 -6.112 7.912 1.00 98.62 86 ALA A C 1
ATOM 652 O O . ALA A 1 86 ? 6.586 -6.449 8.716 1.00 98.62 86 ALA A O 1
ATOM 653 N N . LEU A 1 87 ? 6.027 -5.765 6.658 1.00 98.62 87 LEU A N 1
ATOM 654 C CA . LEU A 1 87 ? 7.389 -5.752 6.110 1.00 98.62 87 LEU A CA 1
ATOM 655 C C . LEU A 1 87 ? 8.178 -4.466 6.418 1.00 98.62 87 LEU A C 1
ATOM 657 O O . LEU A 1 87 ? 9.335 -4.360 5.999 1.00 98.62 87 LEU A O 1
ATOM 661 N N . GLY A 1 88 ? 7.569 -3.474 7.078 1.00 97.88 88 GLY A N 1
ATOM 662 C CA . GLY A 1 88 ? 8.197 -2.181 7.367 1.00 97.88 88 GLY A CA 1
ATOM 663 C C . GLY A 1 88 ? 8.536 -1.362 6.113 1.00 97.88 88 GLY A C 1
ATOM 664 O O . GLY A 1 88 ? 9.528 -0.637 6.092 1.00 97.88 88 GLY A O 1
ATOM 665 N N . ARG A 1 89 ? 7.756 -1.493 5.032 1.00 98.44 89 ARG A N 1
ATOM 666 C CA . ARG A 1 89 ? 7.996 -0.819 3.740 1.00 98.44 89 ARG A CA 1
ATOM 667 C C . ARG A 1 89 ? 7.151 0.445 3.616 1.00 98.44 89 ARG A C 1
ATOM 669 O O . ARG A 1 89 ? 6.275 0.534 2.760 1.00 98.44 89 ARG A O 1
ATOM 676 N N . SER A 1 90 ? 7.426 1.426 4.475 1.00 97.50 90 SER A N 1
ATOM 677 C CA . SER A 1 90 ? 6.621 2.650 4.600 1.00 97.50 90 SER A CA 1
ATOM 678 C C . SER A 1 90 ? 6.528 3.464 3.303 1.00 97.50 90 SER A C 1
ATOM 680 O O . SER A 1 90 ? 5.443 3.933 2.972 1.00 97.50 90 SER A O 1
ATOM 682 N N . THR A 1 91 ? 7.603 3.570 2.515 1.00 96.12 91 THR A N 1
ATOM 683 C CA . THR A 1 91 ? 7.578 4.267 1.211 1.00 96.12 91 THR A CA 1
ATOM 684 C C . THR A 1 91 ? 6.578 3.648 0.232 1.00 96.12 91 THR A C 1
ATOM 686 O O . THR A 1 91 ? 5.786 4.366 -0.372 1.00 96.12 91 THR A O 1
ATOM 689 N N . GLU A 1 92 ? 6.563 2.320 0.108 1.00 96.50 92 GLU A N 1
ATOM 690 C CA . GLU A 1 92 ? 5.611 1.621 -0.765 1.00 96.50 92 GLU A CA 1
ATOM 691 C C . GLU A 1 92 ? 4.194 1.656 -0.184 1.00 96.50 92 GLU A C 1
ATOM 693 O O . GLU A 1 92 ? 3.218 1.846 -0.913 1.00 96.50 92 GLU A O 1
ATOM 698 N N . LEU A 1 93 ? 4.071 1.543 1.145 1.00 98.50 93 LEU A N 1
ATOM 699 C CA . LEU A 1 93 ? 2.787 1.636 1.836 1.00 98.50 93 LEU A CA 1
ATOM 700 C C . LEU A 1 93 ? 2.078 2.952 1.511 1.00 98.50 93 LEU A C 1
ATOM 702 O O . LEU A 1 93 ? 0.877 2.937 1.259 1.00 98.50 93 LEU A O 1
ATOM 706 N N . LYS A 1 94 ? 2.804 4.075 1.445 1.00 97.44 94 LYS A N 1
ATOM 707 C CA . LYS A 1 94 ? 2.232 5.376 1.065 1.00 97.44 94 LYS A CA 1
ATOM 708 C C . LYS A 1 94 ? 1.515 5.323 -0.285 1.00 97.44 94 LYS A C 1
ATOM 710 O O . LYS A 1 94 ? 0.400 5.823 -0.432 1.00 97.44 94 LYS A O 1
ATOM 715 N N . GLY A 1 95 ? 2.140 4.690 -1.275 1.00 95.62 95 GLY A N 1
ATOM 716 C CA . GLY A 1 95 ? 1.532 4.492 -2.585 1.00 95.62 95 GLY A CA 1
ATOM 717 C C . GLY A 1 95 ? 0.260 3.642 -2.507 1.00 95.62 95 GLY A C 1
ATOM 718 O O . GLY A 1 95 ? -0.765 4.011 -3.076 1.00 95.62 95 GLY A O 1
ATOM 719 N N . HIS A 1 96 ? 0.295 2.549 -1.746 1.00 97.94 96 HIS A N 1
ATOM 720 C CA . HIS A 1 96 ? -0.845 1.639 -1.622 1.00 97.94 96 HIS A CA 1
ATOM 721 C C . HIS A 1 96 ? -1.979 2.154 -0.725 1.00 97.94 96 HIS A C 1
ATOM 723 O O . HIS A 1 96 ? -3.123 1.774 -0.955 1.00 97.94 96 HIS A O 1
ATOM 729 N N . VAL A 1 97 ? -1.722 3.070 0.214 1.00 98.25 97 VAL A N 1
ATOM 730 C CA . VAL A 1 97 ? -2.776 3.806 0.938 1.00 98.25 97 VAL A CA 1
ATOM 731 C C . VAL A 1 97 ? -3.563 4.684 -0.033 1.00 98.25 97 VAL A C 1
ATOM 733 O O . VAL A 1 97 ? -4.789 4.618 -0.053 1.00 98.25 97 VAL A O 1
ATOM 736 N N . ARG A 1 98 ? -2.875 5.431 -0.908 1.00 97.06 98 ARG A N 1
ATOM 737 C CA . ARG A 1 98 ? -3.525 6.181 -1.998 1.00 97.06 98 ARG A CA 1
ATOM 738 C C . ARG A 1 98 ? -4.329 5.253 -2.906 1.00 97.06 98 ARG A C 1
ATOM 740 O O . ARG A 1 98 ? -5.480 5.546 -3.211 1.00 97.06 98 ARG A O 1
ATOM 747 N N . GLY A 1 99 ? -3.751 4.106 -3.261 1.00 97.50 99 GLY A N 1
AT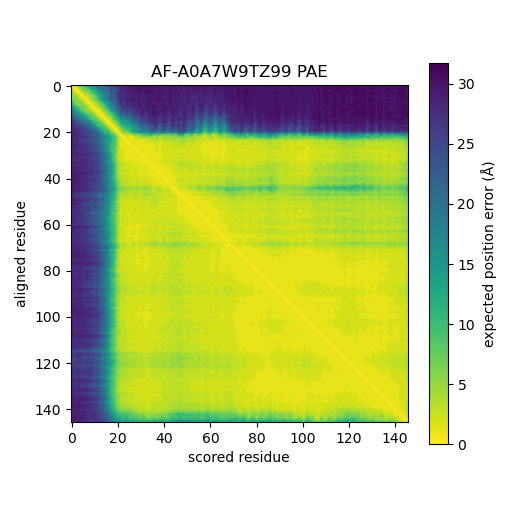OM 748 C CA . GLY A 1 99 ? -4.447 3.093 -4.047 1.00 97.50 99 GLY A CA 1
ATOM 749 C C . GLY A 1 99 ? -5.669 2.485 -3.365 1.00 97.50 99 GLY A C 1
ATOM 750 O O . GLY A 1 99 ? -6.661 2.198 -4.025 1.00 97.50 99 GLY A O 1
ATOM 751 N N . ALA A 1 100 ? -5.637 2.311 -2.046 1.00 98.44 100 ALA A N 1
ATOM 752 C CA . ALA A 1 100 ? -6.786 1.848 -1.283 1.00 98.44 100 ALA A CA 1
ATOM 753 C C . ALA A 1 100 ? -7.928 2.873 -1.329 1.00 98.44 100 ALA A C 1
ATOM 755 O O . ALA A 1 100 ? -9.053 2.487 -1.636 1.00 98.44 100 ALA A O 1
ATOM 756 N N . ILE A 1 101 ? -7.634 4.160 -1.108 1.00 98.06 101 ILE A N 1
ATOM 757 C CA . ILE A 1 101 ? -8.626 5.244 -1.198 1.00 98.06 101 ILE A CA 1
ATOM 758 C C . ILE A 1 101 ? -9.241 5.323 -2.602 1.00 98.06 101 ILE A C 1
ATOM 760 O O . ILE A 1 101 ? -10.463 5.337 -2.726 1.00 98.06 101 ILE A O 1
ATOM 764 N N . ASN A 1 102 ? -8.423 5.294 -3.661 1.00 97.06 102 ASN A N 1
ATOM 765 C CA . ASN A 1 102 ? -8.913 5.318 -5.048 1.00 97.06 102 ASN A CA 1
ATOM 766 C C . ASN A 1 102 ? -9.827 4.126 -5.371 1.00 97.06 102 ASN A C 1
ATOM 768 O O . ASN A 1 102 ? -10.801 4.272 -6.105 1.00 97.06 102 ASN A O 1
ATOM 772 N N . ASN A 1 103 ? -9.553 2.962 -4.777 1.00 97.94 103 ASN A N 1
ATOM 773 C CA . ASN A 1 103 ? -10.377 1.762 -4.923 1.00 97.94 103 ASN A CA 1
ATOM 774 C C . ASN A 1 103 ? -11.605 1.747 -3.988 1.00 97.94 103 ASN A C 1
ATOM 776 O O . ASN A 1 103 ? -12.299 0.733 -3.911 1.00 97.94 103 ASN A O 1
ATOM 780 N N . GLY A 1 104 ? -11.879 2.836 -3.264 1.00 97.50 104 GLY A N 1
ATOM 781 C CA . GLY A 1 104 ? -13.056 2.983 -2.407 1.00 97.50 104 GLY A CA 1
ATOM 782 C C . GLY A 1 104 ? -12.906 2.424 -0.992 1.00 97.50 104 GLY A C 1
ATOM 783 O O . GLY A 1 104 ? -13.916 2.195 -0.328 1.00 97.50 104 GLY A O 1
ATOM 784 N N . ALA A 1 105 ? -11.681 2.180 -0.514 1.00 98.56 105 ALA A N 1
ATOM 785 C CA . ALA A 1 105 ? -11.459 1.922 0.906 1.00 98.56 105 ALA A CA 1
ATOM 786 C C . ALA A 1 105 ? -11.713 3.190 1.720 1.00 98.56 105 ALA A C 1
ATOM 788 O O . ALA A 1 105 ? -11.253 4.278 1.377 1.00 98.56 105 ALA A O 1
ATOM 789 N N . SER A 1 106 ? -12.411 3.035 2.836 1.00 98.31 106 SER A N 1
ATOM 790 C CA . SER A 1 106 ? -12.540 4.076 3.846 1.00 98.31 106 SER A CA 1
ATOM 791 C C . SER A 1 106 ? -11.255 4.208 4.667 1.00 98.31 106 SER A C 1
ATOM 793 O O . SER A 1 106 ? -10.486 3.255 4.832 1.00 98.31 106 SER A O 1
ATOM 795 N N . VAL A 1 107 ? -11.053 5.384 5.267 1.00 98.44 107 VAL A N 1
ATOM 796 C CA . VAL A 1 107 ? -9.971 5.593 6.242 1.00 98.44 107 VAL A CA 1
ATOM 797 C C . VAL A 1 107 ? -10.090 4.619 7.418 1.00 98.44 107 VAL A C 1
ATOM 799 O O . VAL A 1 107 ? -9.074 4.138 7.913 1.00 98.44 107 VAL A O 1
ATOM 802 N N . ILE A 1 108 ? -11.319 4.276 7.820 1.00 98.44 108 ILE A N 1
ATOM 803 C CA . ILE A 1 108 ? -11.592 3.286 8.868 1.00 98.44 108 ILE A CA 1
ATOM 804 C C . ILE A 1 108 ? -11.066 1.906 8.467 1.00 98.44 108 ILE A C 1
ATOM 806 O O . ILE A 1 108 ? -10.322 1.305 9.232 1.00 98.44 108 ILE A O 1
ATOM 810 N N . GLU A 1 109 ? -11.379 1.412 7.266 1.00 98.75 109 GLU A N 1
ATOM 811 C CA . GLU A 1 109 ? -10.882 0.106 6.803 1.00 98.75 109 GLU A CA 1
ATOM 812 C C . GLU A 1 109 ? -9.347 0.061 6.769 1.00 98.75 109 GLU A C 1
ATOM 814 O O . GLU A 1 109 ? -8.745 -0.932 7.180 1.00 98.75 109 GLU A O 1
ATOM 819 N N . ILE A 1 110 ? -8.699 1.147 6.335 1.00 98.69 110 ILE A N 1
ATOM 820 C CA . ILE A 1 110 ? -7.234 1.255 6.357 1.00 98.69 110 ILE A CA 1
ATOM 821 C C . ILE A 1 110 ? -6.725 1.230 7.805 1.00 98.69 110 ILE A C 1
ATOM 823 O O . ILE A 1 110 ? -5.815 0.461 8.114 1.00 98.69 110 ILE A O 1
ATOM 827 N N . ARG A 1 111 ? -7.327 2.018 8.704 1.00 98.50 111 ARG A N 1
ATOM 828 C CA . ARG A 1 111 ? -6.987 2.062 10.135 1.00 98.50 111 ARG A CA 1
ATOM 829 C C . ARG A 1 111 ? -7.063 0.676 10.775 1.00 98.50 111 ARG A C 1
ATOM 831 O O . ARG A 1 111 ? -6.100 0.272 11.422 1.00 98.50 111 ARG A O 1
ATOM 838 N N . GLU A 1 112 ? -8.146 -0.065 10.552 1.00 98.62 112 GLU A N 1
ATOM 839 C CA . GLU A 1 112 ? -8.340 -1.407 11.116 1.00 98.62 112 GLU A CA 1
ATOM 840 C C . GLU A 1 112 ? -7.285 -2.404 10.618 1.00 98.62 112 GLU A C 1
ATOM 842 O O . GLU A 1 112 ? -6.723 -3.168 11.405 1.00 98.62 112 GLU A O 1
ATOM 847 N N . VAL A 1 113 ? -6.927 -2.357 9.330 1.00 98.62 113 VAL A N 1
ATOM 848 C CA . VAL A 1 113 ? -5.849 -3.195 8.779 1.00 98.62 113 VAL A CA 1
ATOM 849 C C . VAL A 1 113 ? -4.500 -2.880 9.426 1.00 98.62 113 VAL A C 1
ATOM 851 O O . VAL A 1 113 ? -3.735 -3.794 9.753 1.00 98.62 113 VAL A O 1
ATOM 854 N N . LEU A 1 114 ? -4.195 -1.596 9.630 1.00 98.62 114 LEU A N 1
ATOM 855 C CA . LEU A 1 114 ? -2.946 -1.187 10.269 1.00 98.62 114 LEU A CA 1
ATOM 856 C C . LEU A 1 114 ? -2.922 -1.546 11.760 1.00 98.62 114 LEU A C 1
ATOM 858 O O . LEU A 1 114 ? -1.885 -1.999 12.246 1.00 98.62 114 LEU A O 1
ATOM 862 N N . LEU A 1 115 ? -4.042 -1.424 12.479 1.00 98.44 115 LEU A N 1
ATOM 863 C CA . LEU A 1 115 ? -4.163 -1.898 13.865 1.00 98.44 115 LEU A CA 1
ATOM 864 C C . LEU A 1 115 ? -3.928 -3.403 13.959 1.00 98.44 115 LEU A C 1
ATOM 866 O O . LEU A 1 115 ? -3.181 -3.855 14.824 1.00 98.44 115 LEU A O 1
ATOM 870 N N . HIS A 1 116 ? -4.502 -4.177 13.037 1.00 98.44 116 HIS A N 1
ATOM 871 C CA . HIS A 1 116 ? -4.326 -5.625 13.013 1.00 98.44 116 HIS A CA 1
ATOM 872 C C . HIS A 1 116 ? -2.849 -6.019 12.871 1.00 98.44 116 HIS A C 1
ATOM 874 O O . HIS A 1 116 ? -2.390 -6.975 13.499 1.00 98.44 116 HIS A O 1
ATOM 880 N N . SER A 1 117 ? -2.070 -5.231 12.119 1.00 98.06 117 SER A N 1
ATOM 881 C CA . SER A 1 117 ? -0.626 -5.445 11.987 1.00 98.06 117 SER A CA 1
ATOM 882 C C . SER A 1 117 ? 0.130 -5.330 13.319 1.00 98.06 117 SER A C 1
ATOM 884 O O . SER A 1 117 ? 1.139 -6.007 13.494 1.00 98.06 117 SER A O 1
ATOM 886 N N . ALA A 1 118 ? -0.364 -4.566 14.302 1.00 98.06 118 ALA A N 1
ATOM 887 C CA . ALA A 1 118 ? 0.298 -4.424 15.602 1.00 98.06 118 ALA A CA 1
ATOM 888 C C . ALA A 1 118 ? 0.364 -5.748 16.378 1.00 98.06 118 ALA A C 1
ATOM 890 O O . ALA A 1 118 ? 1.328 -5.986 17.104 1.00 98.06 118 ALA A O 1
ATOM 891 N N . ILE A 1 119 ? -0.637 -6.613 16.197 1.00 98.31 119 ILE A N 1
ATOM 892 C CA . ILE A 1 119 ? -0.731 -7.907 16.879 1.00 98.31 119 ILE A CA 1
ATOM 893 C C . ILE A 1 119 ? 0.234 -8.928 16.272 1.00 98.31 119 ILE A C 1
ATOM 895 O O . ILE A 1 119 ? 0.886 -9.667 17.003 1.00 98.31 119 ILE A O 1
ATOM 899 N N . TYR A 1 120 ? 0.351 -8.954 14.943 1.00 98.25 120 TYR A N 1
ATOM 900 C CA . TYR A 1 120 ? 1.086 -10.008 14.232 1.00 98.25 120 TYR A CA 1
ATOM 901 C C . TYR A 1 120 ? 2.485 -9.596 13.763 1.00 98.25 120 TYR A C 1
ATOM 903 O O . TYR A 1 120 ? 3.343 -10.455 13.584 1.00 98.25 120 TYR A O 1
ATOM 911 N N . ALA A 1 121 ? 2.728 -8.298 13.576 1.00 98.25 121 ALA A N 1
ATOM 912 C CA . ALA A 1 121 ? 4.015 -7.737 13.159 1.00 98.25 121 ALA A CA 1
ATOM 913 C C . ALA A 1 121 ? 4.647 -6.811 14.218 1.00 98.25 121 ALA A C 1
ATOM 915 O O . ALA A 1 121 ? 5.776 -6.352 14.048 1.00 98.25 121 ALA A O 1
ATOM 916 N N . GLY A 1 122 ? 3.947 -6.562 15.329 1.00 98.19 122 GLY A N 1
ATOM 917 C CA . GLY A 1 122 ? 4.437 -5.779 16.458 1.00 98.19 122 GLY A CA 1
ATOM 918 C C . GLY A 1 122 ? 4.157 -4.277 16.361 1.00 98.19 122 GLY A C 1
ATOM 919 O O . GLY A 1 122 ? 4.013 -3.687 15.287 1.00 98.19 122 GLY A O 1
ATOM 920 N N . ALA A 1 123 ? 4.123 -3.633 17.530 1.00 98.25 123 ALA A N 1
ATOM 921 C CA . ALA A 1 123 ? 3.821 -2.208 17.668 1.00 98.25 123 ALA A CA 1
ATOM 922 C C . ALA A 1 123 ? 4.735 -1.263 16.852 1.00 98.25 123 ALA A C 1
ATOM 924 O O . ALA A 1 123 ? 4.212 -0.274 16.329 1.00 98.25 123 ALA A O 1
ATOM 925 N N . PRO A 1 124 ? 6.054 -1.515 16.682 1.00 98.50 124 PRO A N 1
ATOM 926 C CA . PRO A 1 124 ? 6.906 -0.645 15.866 1.00 98.50 124 PRO A CA 1
ATOM 927 C C . PRO A 1 124 ? 6.501 -0.601 14.386 1.00 98.50 124 PRO A C 1
ATOM 929 O O . PRO A 1 124 ? 6.437 0.483 13.808 1.00 98.50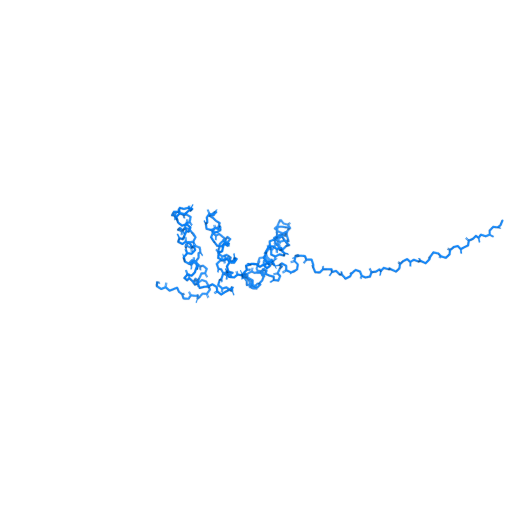 124 PRO A O 1
ATOM 932 N N . ALA A 1 125 ? 6.174 -1.756 13.794 1.00 98.25 125 ALA A N 1
ATOM 933 C CA . ALA A 1 125 ? 5.750 -1.855 12.398 1.00 98.25 125 ALA A CA 1
ATOM 934 C C . ALA A 1 125 ? 4.423 -1.117 12.169 1.00 98.25 125 ALA A C 1
ATOM 936 O O . ALA A 1 125 ? 4.313 -0.294 11.259 1.00 98.25 125 ALA A O 1
ATOM 937 N N . ALA A 1 126 ? 3.451 -1.331 13.062 1.00 98.56 126 ALA A N 1
ATOM 938 C CA . ALA A 1 126 ? 2.182 -0.614 13.026 1.00 98.56 126 ALA A CA 1
ATOM 939 C C . ALA A 1 126 ? 2.376 0.901 13.192 1.00 98.56 126 ALA A C 1
ATOM 941 O O . ALA A 1 126 ? 1.842 1.676 12.405 1.00 98.56 126 ALA A O 1
ATOM 942 N N . SER A 1 127 ? 3.181 1.341 14.164 1.00 98.56 127 SER A N 1
ATOM 943 C CA . SER A 1 127 ? 3.430 2.771 14.412 1.00 98.56 127 SER A CA 1
ATOM 944 C C . SER A 1 127 ? 3.994 3.482 13.181 1.00 98.56 127 SER A C 1
ATOM 946 O O . SER A 1 127 ? 3.554 4.580 12.838 1.00 98.56 127 SER A O 1
ATOM 948 N N . GLU A 1 128 ? 4.946 2.853 12.493 1.00 98.56 128 GLU A N 1
ATOM 949 C CA . GLU A 1 128 ? 5.519 3.393 11.262 1.00 98.56 128 GLU A CA 1
ATOM 950 C C . GLU A 1 128 ? 4.498 3.412 10.115 1.00 98.56 128 GLU A C 1
ATOM 952 O O . GLU A 1 128 ? 4.386 4.403 9.388 1.00 98.56 128 GLU A O 1
ATOM 957 N N . ALA A 1 129 ? 3.685 2.361 9.998 1.00 98.69 129 ALA A N 1
ATOM 958 C CA . ALA A 1 129 ? 2.612 2.297 9.016 1.00 98.69 129 ALA A CA 1
ATOM 959 C C . ALA A 1 129 ? 1.556 3.397 9.225 1.00 98.69 129 ALA A C 1
ATOM 961 O O . ALA A 1 129 ? 1.124 4.032 8.263 1.00 98.69 129 ALA A O 1
ATOM 962 N N . PHE A 1 130 ? 1.192 3.678 10.480 1.00 98.62 130 PHE A N 1
ATOM 963 C CA . PHE A 1 130 ? 0.276 4.759 10.846 1.00 98.62 130 PHE A CA 1
ATOM 964 C C . PHE A 1 130 ? 0.812 6.138 10.456 1.00 98.62 130 PHE A C 1
ATOM 966 O O . PHE A 1 130 ? 0.063 6.953 9.916 1.00 98.62 130 PHE A O 1
ATOM 973 N N . ARG A 1 131 ? 2.106 6.407 10.685 1.00 98.62 131 ARG A N 1
ATOM 974 C CA . ARG A 1 131 ? 2.738 7.667 10.254 1.00 98.62 131 ARG A CA 1
ATOM 975 C C . ARG A 1 131 ? 2.670 7.828 8.739 1.00 98.62 131 ARG A C 1
ATOM 977 O O . ARG A 1 131 ? 2.231 8.870 8.260 1.00 98.62 131 ARG A O 1
ATOM 984 N N . ALA A 1 132 ? 3.041 6.780 8.002 1.00 98.56 132 ALA A N 1
ATOM 985 C CA . ALA A 1 132 ? 3.018 6.777 6.544 1.00 98.56 132 ALA A CA 1
ATOM 986 C C . ALA A 1 132 ? 1.603 6.987 5.979 1.00 98.56 132 ALA A C 1
ATOM 988 O O . ALA A 1 132 ? 1.417 7.792 5.067 1.00 98.56 132 ALA A O 1
ATOM 989 N N . ALA A 1 133 ? 0.602 6.304 6.540 1.00 98.44 133 ALA A N 1
ATOM 990 C CA . ALA A 1 133 ? -0.787 6.468 6.128 1.00 98.44 133 ALA A CA 1
ATOM 991 C C . ALA A 1 133 ? -1.304 7.881 6.423 1.00 98.44 133 ALA A C 1
ATOM 993 O O . ALA A 1 133 ? -1.910 8.498 5.552 1.00 98.44 133 ALA A O 1
ATOM 994 N N . LYS A 1 134 ? -1.020 8.424 7.616 1.00 98.00 134 LYS A N 1
ATOM 995 C CA . LYS A 1 134 ? -1.446 9.775 8.001 1.00 98.00 134 LYS A CA 1
ATOM 996 C C . LYS A 1 134 ? -0.886 10.852 7.075 1.00 98.00 134 LYS A C 1
ATOM 998 O O . LYS A 1 134 ? -1.622 11.762 6.709 1.00 98.00 134 LYS A O 1
ATOM 1003 N N . GLU A 1 135 ? 0.383 10.739 6.691 1.00 97.81 135 GLU A N 1
ATOM 1004 C CA . GLU A 1 135 ? 1.023 11.662 5.749 1.00 97.81 135 GLU A CA 1
ATOM 1005 C C . GLU A 1 135 ? 0.280 11.694 4.407 1.00 97.81 135 GLU A C 1
ATOM 1007 O O . GLU A 1 135 ? -0.136 12.755 3.953 1.00 97.81 135 GLU A O 1
ATOM 1012 N N . VAL A 1 136 ? 0.013 10.526 3.820 1.00 96.62 136 VAL A N 1
ATOM 1013 C CA . VAL A 1 136 ? -0.666 10.428 2.518 1.00 96.62 136 VAL A CA 1
ATOM 1014 C C . VAL A 1 136 ? -2.123 10.858 2.585 1.00 96.62 136 VAL A C 1
ATOM 1016 O O . VAL A 1 136 ? -2.610 11.511 1.669 1.00 96.62 136 VAL A O 1
ATOM 1019 N N . LEU A 1 137 ? -2.838 10.501 3.650 1.00 97.44 137 LEU A N 1
ATOM 1020 C CA . LEU A 1 137 ? -4.235 10.900 3.815 1.00 97.44 137 LEU A CA 1
ATOM 1021 C C . LEU A 1 137 ? -4.362 12.426 3.941 1.00 97.44 137 LEU A C 1
ATOM 1023 O O . LEU A 1 137 ? -5.264 13.008 3.340 1.00 97.44 137 LEU A O 1
ATOM 1027 N N . ALA A 1 138 ? -3.407 13.076 4.616 1.00 97.12 138 ALA A N 1
ATOM 1028 C CA . ALA A 1 138 ? -3.314 14.532 4.661 1.00 97.12 138 ALA A CA 1
ATOM 1029 C C . ALA A 1 138 ? -2.988 15.142 3.284 1.00 97.12 138 ALA A C 1
ATOM 1031 O O . ALA A 1 138 ? -3.638 16.105 2.887 1.00 97.12 138 ALA A O 1
ATOM 1032 N N . GLU A 1 139 ? -2.042 14.569 2.526 1.00 94.94 139 GLU A N 1
ATOM 1033 C CA . GLU A 1 139 ? -1.745 15.001 1.146 1.00 94.94 139 GLU A CA 1
ATOM 1034 C C . GLU A 1 139 ? -2.966 14.910 0.220 1.00 94.94 139 GLU A C 1
ATOM 1036 O O . GLU A 1 139 ? -3.126 15.732 -0.680 1.00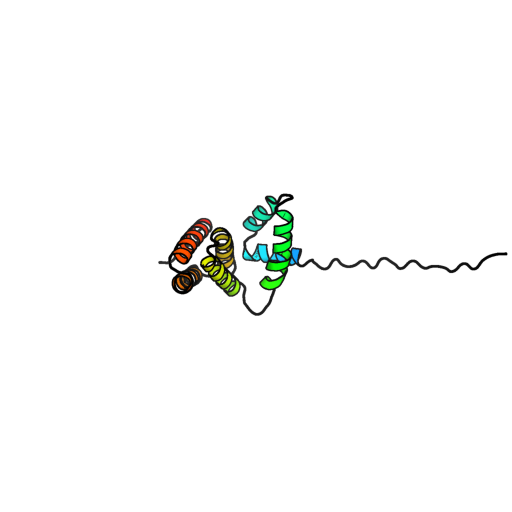 94.94 139 GLU A O 1
ATOM 1041 N N . LEU A 1 140 ? -3.814 13.898 0.420 1.00 93.81 140 LEU A N 1
ATOM 1042 C CA . LEU A 1 140 ? -5.032 13.684 -0.361 1.00 93.81 140 LEU A CA 1
ATOM 1043 C C . LEU A 1 140 ? -6.207 14.564 0.096 1.00 93.81 140 LEU A C 1
ATOM 1045 O O . LEU A 1 140 ? -7.243 14.560 -0.565 1.00 93.81 140 LEU A O 1
ATOM 1049 N N . GLY A 1 141 ? -6.075 15.296 1.208 1.00 95.38 141 GLY A N 1
ATOM 1050 C CA . GLY A 1 141 ? -7.164 16.093 1.780 1.00 95.38 141 GLY A CA 1
ATOM 1051 C C . GLY A 1 141 ? -8.343 15.250 2.276 1.00 95.38 141 GLY A C 1
ATOM 1052 O O . GLY A 1 141 ? -9.471 15.737 2.307 1.00 95.38 141 GLY A O 1
ATOM 1053 N N . VAL A 1 142 ? -8.102 13.983 2.627 1.00 94.75 142 VAL A N 1
ATOM 1054 C CA . VAL A 1 142 ? -9.140 13.075 3.127 1.00 94.75 142 VAL A CA 1
ATOM 1055 C C . VAL A 1 142 ? -9.374 13.354 4.608 1.00 94.75 142 VAL A C 1
ATOM 1057 O O . VAL A 1 142 ? -8.429 13.391 5.399 1.00 94.75 142 VAL A O 1
ATOM 1060 N N . GLU A 1 143 ? -10.637 13.534 4.989 1.00 91.94 143 GLU A N 1
ATOM 1061 C CA . GLU A 1 143 ? -11.015 13.723 6.386 1.00 91.94 143 GLU A CA 1
ATOM 1062 C C . GLU A 1 143 ? -10.691 12.469 7.207 1.00 91.94 143 GLU A C 1
ATOM 1064 O O . GLU A 1 143 ? -11.034 11.342 6.838 1.00 91.94 143 GLU A O 1
ATOM 1069 N N . MET A 1 144 ? -9.998 12.678 8.325 1.00 88.19 144 MET A N 1
ATOM 1070 C CA . MET A 1 144 ? -9.638 11.612 9.249 1.00 88.19 144 MET A CA 1
ATOM 1071 C C . MET A 1 144 ? -10.765 11.460 10.271 1.00 88.19 144 MET A C 1
ATOM 1073 O O . MET A 1 144 ? -10.974 12.386 11.052 1.00 88.19 144 MET A O 1
ATOM 1077 N N . PRO A 1 145 ? -11.484 10.327 10.276 1.00 86.56 145 PRO A N 1
ATOM 1078 C CA . PRO A 1 145 ? -12.552 10.093 11.232 1.00 86.56 145 PRO A CA 1
ATOM 1079 C C . PRO A 1 145 ? -11.982 9.948 12.646 1.00 86.56 145 PRO A C 1
ATOM 1081 O O . PRO A 1 145 ? -10.847 9.484 12.817 1.00 86.56 145 PRO A O 1
ATOM 1084 N N . GLU A 1 146 ? -12.794 10.325 13.635 1.00 79.50 146 GLU A N 1
ATOM 1085 C CA . GLU A 1 146 ? -12.478 10.174 15.062 1.00 79.50 146 GLU A CA 1
ATOM 1086 C C . GLU A 1 146 ? -12.211 8.710 15.474 1.00 79.50 146 GLU A C 1
ATOM 1088 O O . GLU A 1 146 ? -12.731 7.744 14.848 1.00 79.50 146 GLU A O 1
#

Sequence (146 aa):
MSNAKESKKKPGKAKTAKASTGAEAGKARRTEVMGEAFVERAMGSMDGFTRPLQEWLNEHAWGSTWLRDGLDLKTRSLCTCSMLAALGRSTELKGHVRGAINNGASVIEIREVLLHSAIYAGAPAASEAFRAAKEVLAELGVEMPE